Protein AF-A0A3A5VQ62-F1 (afdb_monomer)

pLDDT: mean 89.12, std 12.1, range [42.75, 97.12]

Foldseek 3Di:
DDQDVNDDDDDDCPVVVVCVLCVVLVVVLVVLVVVLVPDDVVCSVVSQADAEDADPNLPPPCSQVVNQVSNCVVPHGHYHRDPDRPCPVVVVVVVCVVPDDPVVCPPPPPPDD

Secondary structure (DSSP, 8-state):
-EEETTEEE----HHHHHHHHHTTHHHHHHHHHHHHHTS-GGGHHHHHH-EEE-SGGGGSTTHHHHHHHHHGGGSS--EEE-S-TTTHHHHHHHHHHHHS-GGGGGG------

Sequence (113 aa):
DFSIEGKAMTLDITDCMQRACESIVDPIVENVKKLIAGSNPEYHDEFRKNMVLAGGGSSIKGLGALIERRLSDMGDVNVHVVDDPVRLGAMGGLRLAMEVPEEMWKNLTLASR

Nearest PDB structures (foldseek):
  5ljw-assembly2_B  TM=9.680E-01  e=7.042E-05  Paramagnetospirillum magneticum AMB-1
  5ljv-assembly1_C  TM=9.126E-01  e=1.801E-04  Paramagnetospirillum magneticum AMB-1
  9b3q-assembly1_E  TM=8.932E-01  e=4.440E-02  Homo sapiens
  8oi6-assembly1_D  TM=8.398E-01  e=5.357E-02  Bos taurus
  8c47-assembly1_A  TM=8.803E-01  e=8.839E-02  Leishmania major

Structure (mmCIF, N/CA/C/O backbone):
data_AF-A0A3A5VQ62-F1
#
_entry.id   AF-A0A3A5VQ62-F1
#
loop_
_atom_site.group_PDB
_atom_site.id
_atom_site.type_symbol
_atom_site.label_atom_id
_atom_site.label_alt_id
_atom_site.label_comp_id
_atom_site.label_asym_id
_atom_site.label_entity_id
_atom_site.label_seq_id
_atom_site.pdbx_PDB_ins_code
_atom_site.Cartn_x
_atom_site.Cartn_y
_atom_site.Cartn_z
_atom_site.occupancy
_atom_site.B_iso_or_equiv
_atom_site.auth_seq_id
_atom_site.auth_comp_id
_atom_site.auth_asym_id
_atom_site.auth_atom_id
_atom_site.pdbx_PDB_model_num
ATOM 1 N N . ASP A 1 1 ? -7.432 5.966 28.257 1.00 47.28 1 ASP A N 1
ATOM 2 C CA . ASP A 1 1 ? -8.464 6.629 29.071 1.00 47.28 1 ASP A CA 1
ATOM 3 C C . ASP A 1 1 ? -8.772 8.002 28.538 1.00 47.28 1 ASP A C 1
ATOM 5 O O . ASP A 1 1 ? -7.883 8.842 28.445 1.00 47.28 1 ASP A O 1
ATOM 9 N N .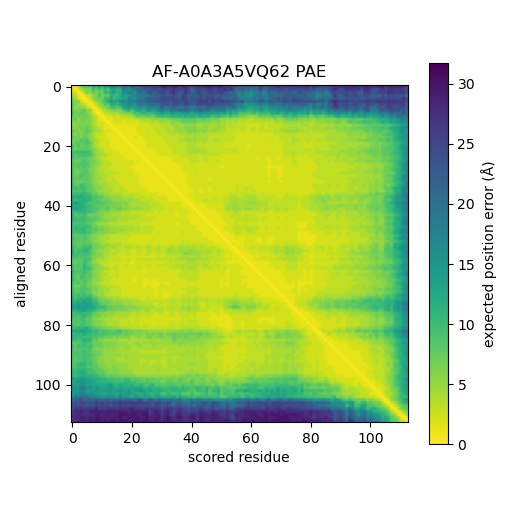 PHE A 1 2 ? -10.025 8.209 28.148 1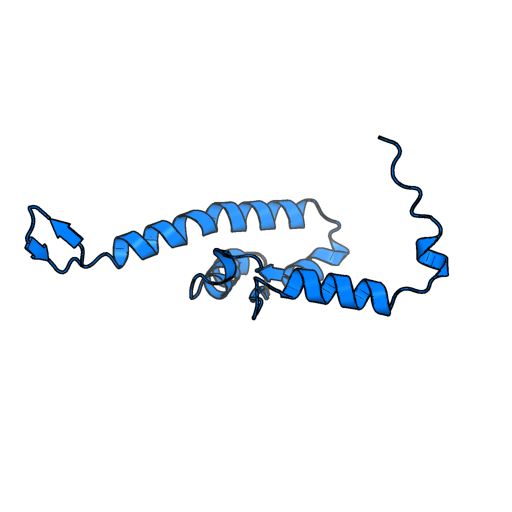.00 63.44 2 PHE A N 1
ATOM 10 C CA . PHE A 1 2 ? -10.526 9.544 27.863 1.00 63.44 2 PHE A CA 1
ATOM 11 C C . PHE A 1 2 ? -11.032 10.125 29.186 1.00 63.44 2 PHE A C 1
ATOM 13 O O . PHE A 1 2 ? -11.820 9.486 29.886 1.00 63.44 2 PHE A O 1
ATOM 20 N N . SER A 1 3 ? -10.538 11.307 29.556 1.00 59.56 3 SER A N 1
ATOM 21 C CA . SER A 1 3 ? -11.058 12.044 30.706 1.00 59.56 3 SER A CA 1
ATOM 22 C C . SER A 1 3 ? -12.163 12.961 30.210 1.00 59.56 3 SER A C 1
ATOM 24 O O . SER A 1 3 ? -11.898 13.942 29.516 1.00 59.56 3 SER A O 1
ATOM 26 N N . ILE A 1 4 ? -13.406 12.608 30.521 1.00 73.94 4 ILE A N 1
ATOM 27 C CA . ILE A 1 4 ? -14.571 13.458 30.278 1.00 73.94 4 ILE A CA 1
ATOM 28 C C . ILE A 1 4 ? -14.988 13.970 31.653 1.00 73.94 4 ILE A C 1
ATOM 30 O O . ILE A 1 4 ? -15.216 13.184 32.570 1.00 73.94 4 ILE A O 1
ATOM 34 N N . GLU A 1 5 ? -14.972 15.293 31.824 1.00 72.38 5 GLU A N 1
ATOM 35 C CA . GLU A 1 5 ? -15.268 15.959 33.105 1.00 72.38 5 GLU A CA 1
ATOM 36 C C . GLU A 1 5 ? -14.395 15.486 34.290 1.00 72.38 5 GLU A C 1
ATOM 38 O O . GLU A 1 5 ? -14.829 15.459 35.440 1.00 72.38 5 GLU A O 1
ATOM 43 N N . GLY A 1 6 ? -13.142 15.097 34.027 1.00 73.31 6 GLY A N 1
ATOM 44 C CA . GLY A 1 6 ? -12.199 14.690 35.075 1.00 73.31 6 GLY A CA 1
ATOM 45 C C . GLY A 1 6 ? -12.394 13.263 35.596 1.00 73.31 6 GLY A C 1
ATOM 46 O O . GLY A 1 6 ? -11.683 12.858 36.516 1.00 73.31 6 GLY A O 1
ATOM 47 N N . LYS A 1 7 ? -13.318 12.484 35.017 1.00 71.75 7 LYS A N 1
ATOM 48 C CA . LYS A 1 7 ? -13.503 11.063 35.332 1.00 71.75 7 LYS A CA 1
ATOM 49 C C . LYS A 1 7 ? -13.002 10.196 34.185 1.00 71.75 7 LYS A C 1
ATOM 51 O O . LYS A 1 7 ? -13.319 10.435 33.020 1.00 71.75 7 LYS A O 1
ATOM 56 N N . ALA A 1 8 ? -12.227 9.170 34.533 1.00 74.19 8 ALA A N 1
ATOM 57 C CA . ALA A 1 8 ? -11.812 8.149 33.585 1.00 74.19 8 ALA A CA 1
ATOM 58 C C . ALA A 1 8 ? -13.049 7.370 33.122 1.00 74.19 8 ALA A C 1
ATOM 60 O O . ALA A 1 8 ? -13.738 6.748 33.932 1.00 74.19 8 ALA A O 1
ATOM 61 N N . MET A 1 9 ? -13.334 7.425 31.823 1.00 75.50 9 MET A N 1
ATOM 62 C CA . MET A 1 9 ? -14.428 6.689 31.202 1.00 75.50 9 MET A CA 1
ATOM 63 C C . MET A 1 9 ? -13.893 5.861 30.036 1.00 75.50 9 MET A C 1
ATOM 65 O O . MET A 1 9 ? -12.998 6.285 29.300 1.00 75.50 9 MET A O 1
ATOM 69 N N . THR A 1 10 ? -14.450 4.662 29.875 1.00 80.06 10 THR A N 1
ATOM 70 C CA . THR A 1 10 ? -14.183 3.804 28.718 1.00 80.06 10 THR A CA 1
ATOM 71 C C . THR A 1 10 ? -15.233 4.103 27.658 1.00 80.06 10 THR A C 1
ATOM 73 O O . THR A 1 10 ? -16.425 3.977 27.928 1.00 80.06 10 THR A O 1
ATOM 76 N N . LEU A 1 11 ? -14.793 4.526 26.475 1.00 84.88 11 LEU A N 1
ATOM 77 C CA . LEU A 1 11 ? -15.652 4.781 25.322 1.00 84.88 11 LEU A CA 1
ATOM 78 C C . LEU A 1 11 ? -15.260 3.818 24.204 1.00 84.88 11 LEU A C 1
ATOM 80 O O . LEU A 1 11 ? -14.076 3.709 23.880 1.00 84.88 11 LEU A O 1
ATOM 84 N N . ASP A 1 12 ? -16.245 3.151 23.610 1.00 89.75 12 ASP A N 1
ATOM 85 C CA . ASP A 1 12 ? -16.027 2.383 22.388 1.00 89.75 12 ASP A CA 1
ATOM 86 C C . ASP A 1 12 ? -15.984 3.334 21.186 1.00 89.75 12 ASP A C 1
ATOM 88 O O . ASP A 1 12 ? -16.930 4.080 20.926 1.00 89.75 12 ASP A O 1
ATOM 92 N N . ILE A 1 13 ? -14.857 3.329 20.476 1.00 92.88 13 ILE A N 1
ATOM 93 C CA . ILE A 1 13 ? -14.616 4.156 19.289 1.00 92.88 13 ILE A CA 1
ATOM 94 C C . ILE A 1 13 ? -14.401 3.312 18.029 1.00 92.88 13 ILE A C 1
ATOM 96 O O . ILE A 1 13 ? -13.936 3.845 17.020 1.00 92.88 13 ILE A O 1
ATOM 100 N N . THR A 1 14 ? -14.718 2.016 18.071 1.00 93.81 14 THR A N 1
ATOM 101 C CA . THR A 1 14 ? -14.454 1.068 16.977 1.00 93.81 14 THR A CA 1
ATOM 102 C C . THR A 1 14 ? -15.034 1.565 15.651 1.00 93.81 14 THR A C 1
ATOM 104 O O . THR A 1 14 ? -14.290 1.729 14.684 1.00 93.81 14 THR A O 1
ATOM 107 N N . ASP A 1 15 ? -16.315 1.944 15.625 1.00 95.50 15 ASP A N 1
ATOM 108 C CA . ASP A 1 15 ? -16.988 2.430 14.410 1.00 95.50 15 ASP A CA 1
ATOM 109 C C . ASP A 1 15 ? -16.433 3.768 13.904 1.00 95.50 15 ASP A C 1
ATOM 111 O O . ASP A 1 15 ? -16.446 4.064 12.707 1.00 95.50 15 ASP A O 1
ATOM 115 N N . CYS A 1 16 ? -15.971 4.628 14.813 1.00 95.06 16 CYS A N 1
ATOM 116 C CA . CYS A 1 16 ? -15.361 5.906 14.451 1.00 95.06 16 CYS A CA 1
ATOM 117 C C . CYS A 1 16 ? -13.990 5.687 13.806 1.00 95.06 16 CYS A C 1
ATOM 119 O O . CYS A 1 16 ? -13.706 6.278 12.765 1.00 95.06 16 CYS A O 1
ATOM 121 N N . MET A 1 17 ? -13.174 4.806 14.391 1.00 94.94 17 MET A N 1
ATOM 122 C CA . MET A 1 17 ? -11.861 4.442 13.862 1.00 94.94 17 MET A CA 1
ATOM 123 C C . MET A 1 17 ? -11.981 3.741 12.510 1.00 94.94 17 MET A C 1
ATOM 125 O O . MET A 1 17 ? -11.278 4.118 11.574 1.00 94.94 17 MET A O 1
ATOM 129 N N . GLN A 1 18 ? -12.906 2.785 12.377 1.00 95.00 18 GLN A N 1
ATOM 130 C CA . GLN A 1 18 ? -13.137 2.082 11.117 1.00 95.00 18 GLN A CA 1
ATOM 131 C C . GLN A 1 18 ? -13.528 3.058 10.004 1.00 95.00 18 GLN A C 1
ATOM 133 O O . GLN A 1 18 ? -12.857 3.101 8.976 1.00 95.00 18 GLN A O 1
ATOM 138 N N . ARG A 1 19 ? -14.540 3.908 10.225 1.00 95.94 19 ARG A N 1
ATOM 139 C CA . ARG A 1 19 ? -14.979 4.888 9.215 1.00 95.94 19 ARG A CA 1
ATOM 140 C C . ARG A 1 19 ? -13.875 5.866 8.825 1.00 95.94 19 ARG A C 1
ATOM 142 O O . ARG A 1 19 ? -13.726 6.184 7.648 1.00 95.94 19 ARG A O 1
ATOM 149 N N . ALA A 1 20 ? -13.091 6.337 9.795 1.00 95.50 20 ALA A N 1
ATOM 150 C CA . ALA A 1 20 ? -11.969 7.229 9.520 1.00 95.50 20 ALA A CA 1
ATOM 151 C C . ALA A 1 20 ? -10.913 6.543 8.635 1.00 95.50 20 ALA A C 1
ATOM 153 O O . ALA A 1 20 ? -10.496 7.113 7.627 1.00 95.50 20 ALA A O 1
ATOM 154 N N . CYS A 1 21 ? -10.531 5.304 8.959 1.00 95.75 21 CYS A N 1
ATOM 155 C CA . CYS A 1 21 ? -9.571 4.527 8.175 1.00 95.75 21 CYS A CA 1
ATOM 156 C C . CYS A 1 21 ? -10.108 4.095 6.801 1.00 95.75 21 CYS A C 1
ATOM 158 O O . CYS A 1 21 ? -9.328 3.976 5.863 1.00 95.75 21 CYS A O 1
ATOM 160 N N . GLU A 1 22 ? -11.414 3.878 6.647 1.00 95.38 22 GLU A N 1
ATOM 161 C CA . GLU A 1 22 ? -12.025 3.529 5.357 1.00 95.38 22 GLU A CA 1
ATOM 162 C C . GLU A 1 22 ? -12.161 4.740 4.426 1.00 95.38 22 GLU A C 1
ATOM 164 O O . GLU A 1 22 ? -12.099 4.586 3.207 1.00 95.38 22 GLU A O 1
ATOM 169 N N . SER A 1 23 ? -12.275 5.956 4.973 1.00 95.81 23 SER A N 1
ATOM 170 C CA . SER A 1 23 ? -12.487 7.178 4.181 1.00 95.81 23 SER A CA 1
ATOM 171 C C . SER A 1 23 ? -11.381 7.476 3.157 1.00 95.81 23 SER A C 1
ATOM 173 O O . SER A 1 23 ? -11.634 8.133 2.149 1.00 95.81 23 SER A O 1
ATOM 175 N N . ILE A 1 24 ? -10.163 6.970 3.380 1.00 95.19 24 ILE A N 1
ATOM 176 C CA . ILE A 1 24 ? -9.033 7.142 2.455 1.00 95.19 24 ILE A CA 1
ATOM 177 C C . ILE A 1 24 ? -9.046 6.138 1.296 1.00 95.19 24 ILE A C 1
ATOM 179 O O . ILE A 1 24 ? -8.327 6.332 0.321 1.00 95.19 24 ILE A O 1
ATOM 183 N N . VAL A 1 25 ? -9.832 5.062 1.374 1.00 95.81 25 VAL A N 1
ATOM 184 C CA . VAL A 1 25 ? -9.767 3.952 0.410 1.00 95.81 25 VAL A CA 1
ATOM 185 C C . VAL A 1 25 ? -10.339 4.357 -0.942 1.00 95.81 25 VAL A C 1
ATOM 187 O O . VAL A 1 25 ? -9.708 4.117 -1.968 1.00 95.81 25 VAL A O 1
ATOM 190 N N . ASP A 1 26 ? -11.500 5.010 -0.948 1.00 95.69 26 ASP A N 1
ATOM 191 C CA . ASP A 1 26 ? -12.169 5.465 -2.170 1.00 95.69 26 ASP A CA 1
ATOM 192 C C . ASP A 1 26 ? -11.260 6.334 -3.056 1.00 95.69 26 ASP A C 1
ATOM 194 O O . ASP A 1 26 ? -11.060 5.982 -4.222 1.00 95.69 26 ASP A O 1
ATOM 198 N N . PRO A 1 27 ? -10.633 7.417 -2.550 1.00 97.06 27 PRO A N 1
ATOM 199 C CA . PRO A 1 27 ? -9.750 8.225 -3.384 1.00 97.06 27 PRO A CA 1
ATOM 200 C C . PRO A 1 27 ? -8.499 7.464 -3.842 1.00 97.06 27 PRO A C 1
ATOM 202 O O . PRO A 1 27 ? -8.004 7.741 -4.934 1.00 97.06 27 PRO A O 1
ATOM 205 N N . ILE A 1 28 ? -7.978 6.506 -3.066 1.00 96.38 28 ILE A N 1
ATOM 206 C CA . ILE A 1 28 ? -6.838 5.675 -3.492 1.00 96.38 28 ILE A CA 1
ATOM 207 C C . ILE A 1 28 ? -7.240 4.808 -4.688 1.00 96.38 28 ILE A C 1
ATOM 209 O O . ILE A 1 28 ? -6.573 4.845 -5.720 1.00 96.38 28 ILE A O 1
ATOM 213 N N . VAL A 1 29 ? -8.354 4.082 -4.574 1.00 96.31 29 VAL A N 1
ATOM 214 C CA . VAL A 1 29 ? -8.872 3.178 -5.614 1.00 96.31 29 VAL A CA 1
ATOM 215 C C . VAL A 1 29 ? -9.150 3.937 -6.912 1.00 96.31 29 VAL A C 1
ATOM 217 O O . VAL A 1 29 ? -8.711 3.511 -7.981 1.00 96.31 29 VAL A O 1
ATOM 220 N N . GLU A 1 30 ? -9.804 5.096 -6.826 1.00 97.12 30 GLU A N 1
ATOM 221 C CA . GLU A 1 30 ? -10.106 5.920 -8.000 1.00 97.12 30 GLU A CA 1
ATOM 222 C C . GLU A 1 30 ? -8.844 6.449 -8.693 1.00 97.12 30 GLU A C 1
ATOM 224 O O . GLU A 1 30 ? -8.765 6.476 -9.923 1.00 97.12 30 GLU A O 1
ATOM 229 N N . ASN A 1 31 ? -7.827 6.853 -7.929 1.00 97.06 31 ASN A N 1
ATOM 230 C CA . ASN A 1 31 ? -6.570 7.316 -8.515 1.00 97.06 31 ASN A CA 1
ATOM 231 C C . ASN A 1 31 ? -5.767 6.170 -9.136 1.00 97.06 31 ASN A C 1
ATOM 233 O O . ASN A 1 31 ? -5.219 6.342 -10.223 1.00 97.06 31 ASN A O 1
ATOM 237 N N . VAL A 1 32 ? -5.748 4.990 -8.512 1.00 96.25 32 VAL A N 1
ATOM 238 C CA . VAL A 1 32 ? -5.113 3.792 -9.081 1.00 96.25 32 VAL A CA 1
ATOM 239 C C . VAL A 1 32 ? -5.758 3.416 -10.416 1.00 96.25 32 VAL A C 1
ATOM 241 O O . VAL A 1 32 ? -5.047 3.225 -11.403 1.00 96.25 32 VAL A O 1
ATOM 244 N N . LYS A 1 33 ? -7.097 3.399 -10.486 1.00 95.81 33 LYS A N 1
ATOM 245 C CA . LYS A 1 33 ? -7.843 3.153 -11.733 1.00 95.81 33 LYS A CA 1
ATOM 246 C C . LYS A 1 33 ? -7.440 4.127 -12.837 1.00 95.81 33 LYS A C 1
ATOM 248 O O . LYS A 1 33 ? -7.163 3.703 -13.957 1.00 95.81 33 LYS A O 1
ATOM 253 N N . LYS A 1 34 ? -7.351 5.422 -12.516 1.00 97.00 34 LYS A N 1
ATOM 254 C CA . LYS A 1 34 ? -6.934 6.466 -13.467 1.00 97.00 34 LYS A CA 1
ATOM 255 C C . LYS A 1 34 ? -5.494 6.289 -13.944 1.00 97.00 34 LYS A C 1
ATOM 257 O O . LYS A 1 34 ? -5.242 6.439 -15.136 1.00 97.00 34 LYS A O 1
ATOM 262 N N . LEU A 1 35 ? -4.566 5.967 -13.043 1.00 96.44 35 LEU A N 1
ATOM 263 C CA . LEU A 1 35 ? -3.156 5.757 -13.386 1.00 96.44 35 LEU A CA 1
ATOM 264 C C . LEU A 1 35 ? -2.980 4.563 -14.324 1.00 96.44 35 LEU A C 1
ATOM 266 O O . LEU A 1 35 ? -2.286 4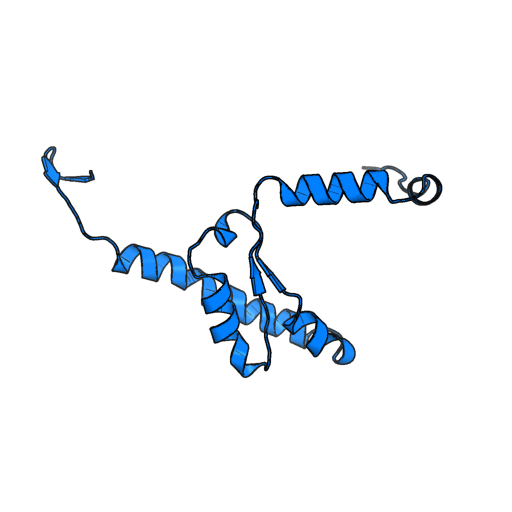.680 -15.331 1.00 96.44 35 LEU A O 1
ATOM 270 N N . ILE A 1 36 ? -3.657 3.448 -14.038 1.00 94.81 36 ILE A N 1
ATOM 271 C CA . ILE A 1 36 ? -3.620 2.272 -14.910 1.00 94.81 36 ILE A CA 1
ATOM 272 C C . ILE A 1 36 ? -4.261 2.609 -16.256 1.00 94.81 36 ILE A C 1
ATOM 274 O O . ILE A 1 36 ? -3.623 2.415 -17.285 1.00 94.81 36 ILE A O 1
ATOM 278 N N . ALA A 1 37 ? -5.456 3.204 -16.277 1.00 94.50 37 ALA A N 1
ATOM 279 C CA . ALA A 1 37 ? -6.142 3.553 -17.522 1.00 94.50 37 ALA A CA 1
ATOM 280 C C . ALA A 1 37 ? -5.351 4.531 -18.414 1.00 94.50 37 ALA A C 1
ATOM 282 O O . ALA A 1 37 ? -5.455 4.458 -19.635 1.00 94.50 37 ALA A O 1
ATOM 283 N N . GLY A 1 38 ? -4.560 5.432 -17.819 1.00 96.12 38 GLY A N 1
ATOM 284 C CA . GLY A 1 38 ? -3.691 6.364 -18.545 1.00 96.12 38 GLY A CA 1
ATOM 285 C C . GLY A 1 38 ? -2.353 5.772 -19.002 1.00 96.12 38 GLY A C 1
ATOM 286 O O . GLY A 1 38 ? -1.618 6.428 -19.738 1.00 96.12 38 GLY A O 1
ATOM 287 N N . SER A 1 39 ? -2.020 4.558 -18.564 1.00 94.88 39 SER A N 1
ATOM 288 C CA . SER A 1 39 ? -0.783 3.862 -18.921 1.00 94.88 39 SER A CA 1
ATOM 289 C C . SER A 1 39 ? -0.951 2.982 -20.166 1.00 94.88 39 SER A C 1
ATOM 291 O O . SER A 1 39 ? -2.067 2.739 -20.628 1.00 94.88 39 SER A O 1
ATOM 293 N N . ASN A 1 40 ? 0.160 2.481 -20.712 1.00 95.62 40 ASN A N 1
ATOM 294 C CA . ASN A 1 40 ? 0.133 1.609 -21.885 1.00 95.62 40 ASN A CA 1
ATOM 295 C C . ASN A 1 40 ? -0.592 0.274 -21.565 1.00 95.62 40 ASN A C 1
ATOM 297 O O . ASN A 1 40 ? -0.182 -0.410 -20.621 1.00 95.62 40 ASN A O 1
ATOM 301 N N . PRO A 1 41 ? -1.636 -0.105 -22.341 1.00 95.00 41 PRO A N 1
ATOM 302 C CA . PRO A 1 41 ? -2.440 -1.312 -22.125 1.00 95.00 41 PRO A CA 1
ATOM 303 C C . PRO A 1 41 ? -1.657 -2.612 -21.955 1.00 95.00 41 PRO A 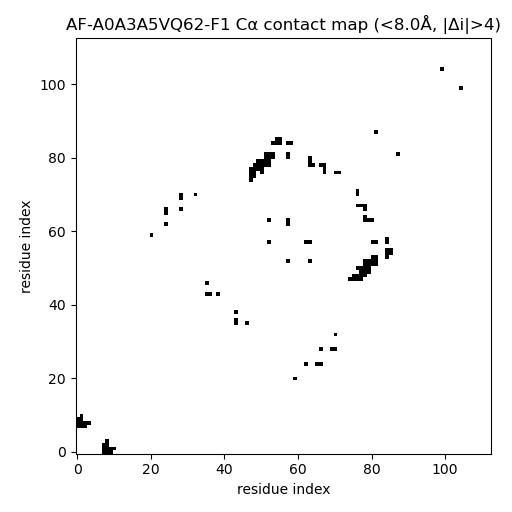C 1
ATOM 305 O O . PRO A 1 41 ? -2.106 -3.491 -21.225 1.00 95.00 41 PRO A O 1
ATOM 308 N N . GLU A 1 42 ? -0.486 -2.738 -22.584 1.00 96.38 42 GLU A N 1
ATOM 309 C CA . GLU A 1 42 ? 0.324 -3.960 -22.492 1.00 96.38 42 GLU A CA 1
ATOM 310 C C . GLU A 1 42 ? 0.828 -4.256 -21.066 1.00 96.38 42 GLU A C 1
ATOM 312 O O . GLU A 1 42 ? 1.040 -5.416 -20.725 1.00 96.38 42 GLU A O 1
ATOM 317 N N . TYR A 1 43 ? 0.944 -3.233 -20.207 1.00 95.44 43 TYR A N 1
ATOM 318 C CA . TYR A 1 43 ? 1.415 -3.371 -18.821 1.00 95.44 43 TYR A CA 1
ATOM 319 C C . TYR A 1 43 ? 0.287 -3.370 -17.781 1.00 95.44 43 TYR A C 1
ATOM 321 O O . TYR A 1 43 ? 0.558 -3.469 -16.585 1.00 95.44 43 TYR A O 1
ATOM 329 N N . HIS A 1 44 ? -0.987 -3.262 -18.181 1.00 95.00 44 HIS A N 1
ATOM 330 C CA . HIS A 1 44 ? -2.105 -3.170 -17.225 1.00 95.00 44 HIS A CA 1
ATOM 331 C C . HIS A 1 44 ? -2.192 -4.394 -16.305 1.00 95.00 44 HIS A C 1
ATOM 333 O O . HIS A 1 44 ? -2.515 -4.264 -15.125 1.00 95.00 44 HIS A O 1
ATOM 339 N N . ASP A 1 45 ? -1.898 -5.584 -16.824 1.00 94.50 45 ASP A N 1
ATOM 340 C CA . ASP A 1 45 ? -1.823 -6.823 -16.040 1.00 94.50 45 ASP A CA 1
ATOM 341 C C . ASP A 1 45 ? -0.692 -6.773 -15.015 1.00 94.50 45 ASP A C 1
ATOM 343 O O . ASP A 1 45 ? -0.870 -7.164 -13.861 1.00 94.50 45 ASP A O 1
ATOM 347 N N . GLU A 1 46 ? 0.469 -6.274 -15.431 1.00 95.19 46 GLU A N 1
ATOM 348 C CA . GLU A 1 46 ? 1.654 -6.203 -14.587 1.00 95.19 46 GLU A CA 1
ATOM 349 C C . GLU A 1 46 ? 1.478 -5.166 -13.473 1.00 95.19 46 GLU A C 1
ATOM 351 O O . GLU A 1 46 ? 1.786 -5.454 -12.317 1.00 95.19 46 GLU A O 1
ATOM 356 N N . PHE A 1 47 ? 0.875 -4.011 -13.766 1.00 95.31 47 PHE A N 1
ATOM 357 C CA . PHE A 1 47 ? 0.555 -3.007 -12.750 1.00 95.31 47 PHE A CA 1
ATOM 358 C C . PHE A 1 47 ? -0.448 -3.509 -11.710 1.00 95.31 47 PHE A C 1
ATOM 360 O O . PHE A 1 47 ? -0.296 -3.207 -10.527 1.00 95.31 47 PHE A O 1
ATOM 367 N N . ARG A 1 48 ? -1.449 -4.303 -12.115 1.00 94.62 48 ARG A N 1
ATOM 368 C CA . ARG A 1 48 ? -2.431 -4.891 -11.187 1.00 94.62 48 ARG A CA 1
ATOM 369 C C . ARG A 1 48 ? -1.813 -5.912 -10.233 1.00 94.62 48 ARG A C 1
ATOM 371 O O . ARG A 1 48 ? -2.224 -5.990 -9.079 1.00 94.62 48 ARG A O 1
ATOM 378 N N . LYS A 1 49 ? -0.816 -6.670 -10.692 1.00 95.19 49 LYS A N 1
ATOM 379 C CA . LYS A 1 49 ? -0.182 -7.749 -9.914 1.00 95.19 49 LYS A CA 1
ATOM 380 C C . LYS A 1 49 ? 0.983 -7.292 -9.031 1.00 95.19 49 LYS A C 1
ATOM 382 O O . LYS A 1 49 ? 1.406 -8.048 -8.157 1.00 95.19 49 LYS A O 1
ATOM 387 N N . ASN A 1 50 ? 1.499 -6.084 -9.258 1.00 95.50 50 ASN A N 1
ATOM 388 C CA . ASN A 1 50 ? 2.700 -5.561 -8.603 1.00 95.50 50 ASN A CA 1
ATOM 389 C C . ASN A 1 50 ? 2.432 -4.241 -7.862 1.00 95.50 50 ASN A C 1
ATOM 391 O O . ASN A 1 50 ? 3.211 -3.291 -7.957 1.00 95.50 50 ASN A O 1
ATOM 395 N N . MET A 1 51 ? 1.326 -4.156 -7.120 1.00 95.62 51 MET A N 1
ATOM 396 C CA . MET A 1 51 ? 1.048 -2.985 -6.288 1.00 95.62 51 MET A CA 1
ATOM 397 C C . MET A 1 51 ? 1.791 -3.083 -4.957 1.00 95.62 51 MET A C 1
ATOM 399 O O . MET A 1 51 ? 1.760 -4.118 -4.298 1.00 95.62 51 MET A O 1
ATOM 403 N N . VAL A 1 52 ? 2.420 -1.987 -4.529 1.00 96.31 52 VAL A N 1
ATOM 404 C CA . VAL A 1 52 ? 3.131 -1.909 -3.245 1.00 96.31 52 VAL A CA 1
ATOM 405 C C . VAL A 1 52 ? 2.504 -0.821 -2.382 1.00 96.31 52 VAL A C 1
ATOM 407 O O . VAL A 1 52 ? 2.466 0.347 -2.772 1.00 96.31 52 VAL A O 1
ATOM 410 N N . LEU A 1 53 ? 2.031 -1.193 -1.193 1.00 96.00 53 LEU A N 1
ATOM 411 C CA . LEU A 1 53 ? 1.505 -0.265 -0.198 1.00 96.00 53 LEU A CA 1
ATOM 412 C C . LEU A 1 53 ? 2.595 0.053 0.829 1.00 96.00 53 LEU A C 1
ATOM 414 O O . LEU A 1 53 ? 2.964 -0.796 1.641 1.00 96.00 53 LEU A O 1
ATOM 418 N N . ALA A 1 54 ? 3.085 1.290 0.797 1.00 95.19 54 ALA A N 1
ATOM 419 C CA . ALA A 1 54 ? 4.185 1.774 1.627 1.00 95.19 54 ALA A CA 1
ATOM 420 C C . ALA A 1 54 ? 3.807 3.014 2.461 1.00 95.19 54 ALA A C 1
ATOM 422 O O . ALA A 1 54 ? 2.693 3.534 2.378 1.00 95.19 54 ALA A O 1
ATOM 423 N N . GLY A 1 55 ? 4.761 3.501 3.263 1.00 93.12 55 GLY A N 1
ATOM 424 C CA . GLY A 1 55 ? 4.591 4.657 4.147 1.00 93.12 55 GLY A CA 1
ATOM 425 C C . GLY A 1 55 ? 3.790 4.339 5.413 1.00 93.12 55 GLY A C 1
ATOM 426 O O . GLY A 1 55 ? 3.307 3.232 5.597 1.00 93.12 55 GLY A O 1
ATOM 427 N N . GLY A 1 56 ? 3.624 5.313 6.311 1.00 91.81 56 GLY A N 1
ATOM 428 C CA . GLY A 1 56 ? 2.978 5.065 7.612 1.00 91.81 56 GLY A CA 1
ATOM 429 C C . GLY A 1 56 ? 1.531 4.553 7.526 1.00 91.81 56 GLY A C 1
ATOM 430 O O . GLY A 1 56 ? 1.086 3.823 8.407 1.00 91.81 56 GLY A O 1
ATOM 431 N N . GLY A 1 57 ? 0.810 4.890 6.450 1.00 92.19 57 GLY A N 1
ATOM 432 C CA . GLY A 1 57 ? -0.551 4.405 6.206 1.00 92.19 57 GLY A CA 1
ATOM 433 C C . GLY A 1 57 ? -0.632 2.908 5.896 1.00 92.19 57 GLY A C 1
ATOM 434 O O . GLY A 1 57 ? -1.676 2.306 6.139 1.00 92.19 57 GLY A O 1
ATOM 435 N N . SER A 1 58 ? 0.457 2.280 5.433 1.00 94.06 58 SER A N 1
ATOM 436 C CA . SER A 1 58 ? 0.490 0.835 5.163 1.00 94.06 58 SER A CA 1
ATOM 437 C C . SER A 1 58 ? 0.286 -0.007 6.426 1.00 94.06 58 SER A C 1
ATOM 439 O O . SER A 1 58 ? -0.168 -1.143 6.339 1.00 94.06 58 SER A O 1
ATOM 441 N N . SER A 1 59 ? 0.542 0.570 7.605 1.00 92.94 59 SER A N 1
ATOM 442 C CA . SER A 1 59 ? 0.332 -0.062 8.912 1.00 92.94 59 SER A CA 1
ATOM 443 C C . SER A 1 59 ? -1.140 -0.141 9.343 1.00 92.94 59 SER A C 1
ATOM 445 O O . SER A 1 59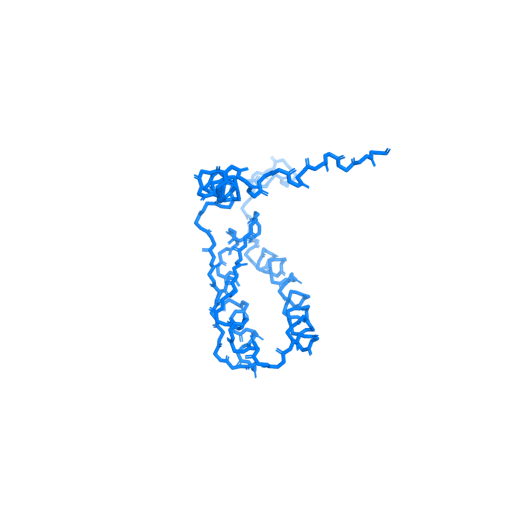 ? -1.438 -0.723 10.389 1.00 92.94 59 SER A O 1
ATOM 447 N N . ILE A 1 60 ? -2.080 0.437 8.582 1.00 95.25 60 ILE A N 1
ATOM 448 C CA . ILE A 1 60 ? -3.515 0.286 8.856 1.00 95.25 60 ILE A C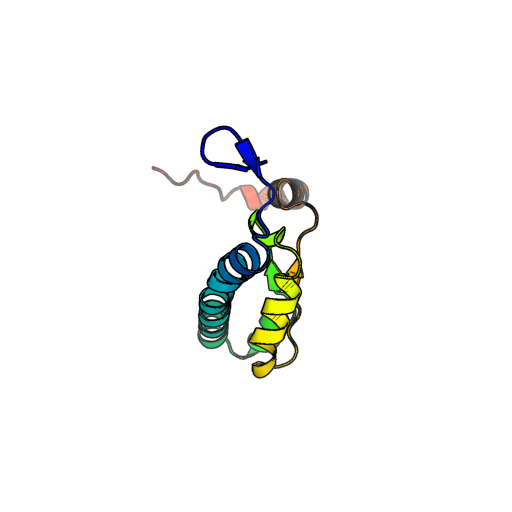A 1
ATOM 449 C C . ILE A 1 60 ? -3.911 -1.171 8.595 1.00 95.25 60 ILE A C 1
ATOM 451 O O . ILE A 1 60 ? -3.838 -1.681 7.474 1.00 95.25 60 ILE A O 1
ATOM 455 N N . LYS A 1 61 ? -4.361 -1.852 9.650 1.00 94.44 61 LYS A N 1
ATOM 456 C CA . LYS A 1 61 ? -4.704 -3.274 9.596 1.00 94.44 61 LYS A CA 1
ATOM 457 C C . LYS A 1 61 ? -5.823 -3.532 8.581 1.00 94.44 61 LYS A C 1
ATOM 459 O O . LYS A 1 61 ? -6.901 -2.959 8.683 1.00 94.44 61 LYS A O 1
ATOM 464 N N . GLY A 1 62 ? -5.568 -4.436 7.636 1.00 95.00 62 GLY A N 1
ATOM 465 C CA . GLY A 1 62 ? -6.540 -4.840 6.616 1.00 95.00 62 GLY A CA 1
ATOM 466 C C . GLY A 1 62 ? -6.663 -3.886 5.424 1.00 95.00 62 GLY A C 1
ATOM 467 O O . GLY A 1 62 ? -7.431 -4.183 4.513 1.00 95.00 62 GLY A O 1
ATOM 468 N N . LEU A 1 63 ? -5.897 -2.787 5.383 1.00 95.62 63 LEU A N 1
ATOM 469 C CA . LEU A 1 63 ? -5.982 -1.809 4.297 1.00 95.62 63 LEU A CA 1
ATOM 470 C C . LEU A 1 63 ? -5.613 -2.411 2.932 1.00 95.62 63 LEU A C 1
ATOM 472 O O . LEU A 1 63 ? -6.349 -2.205 1.974 1.00 95.62 63 LEU A O 1
ATOM 476 N N . GLY A 1 64 ? -4.527 -3.189 2.848 1.00 95.81 64 GLY A N 1
ATOM 477 C CA . GLY A 1 64 ? -4.113 -3.849 1.601 1.00 95.81 64 GLY A CA 1
ATOM 478 C C . GLY A 1 64 ? -5.208 -4.753 1.026 1.00 95.81 64 GLY A C 1
ATOM 479 O O . GLY A 1 64 ? -5.644 -4.546 -0.102 1.00 95.81 64 GLY A O 1
ATOM 480 N N . ALA A 1 65 ? -5.746 -5.658 1.849 1.00 96.00 65 ALA A N 1
ATOM 481 C CA . ALA A 1 65 ? -6.832 -6.558 1.454 1.00 96.00 65 ALA A CA 1
ATOM 482 C C . ALA A 1 65 ? -8.121 -5.809 1.064 1.00 96.00 65 ALA A C 1
ATOM 484 O O . ALA A 1 65 ? -8.852 -6.221 0.162 1.00 96.00 65 ALA A O 1
ATOM 485 N N . LEU A 1 66 ? -8.418 -4.689 1.735 1.00 96.25 66 LEU A N 1
ATOM 486 C CA . LEU A 1 66 ? -9.553 -3.847 1.371 1.00 96.25 66 LEU A CA 1
ATOM 487 C C . LEU A 1 66 ? -9.332 -3.177 0.007 1.00 96.25 66 LEU A C 1
ATOM 489 O O . LEU A 1 66 ? -10.254 -3.164 -0.803 1.00 96.25 66 LEU A O 1
ATOM 493 N N . ILE A 1 67 ? -8.127 -2.674 -0.276 1.00 96.44 67 ILE A N 1
ATOM 494 C CA . ILE A 1 67 ? -7.775 -2.098 -1.582 1.00 96.44 67 ILE A CA 1
ATOM 495 C C . ILE A 1 67 ? -7.884 -3.156 -2.691 1.00 96.44 67 ILE A C 1
ATOM 497 O O . ILE A 1 67 ? -8.549 -2.895 -3.692 1.00 96.44 67 ILE A O 1
ATOM 501 N N . GLU A 1 68 ? -7.328 -4.358 -2.497 1.00 96.25 68 GLU A N 1
ATOM 502 C CA . GLU A 1 68 ? -7.456 -5.483 -3.444 1.00 96.25 68 GLU A CA 1
ATOM 503 C C . GLU A 1 68 ? -8.921 -5.791 -3.749 1.00 96.25 68 GLU A C 1
ATOM 505 O O . GLU A 1 68 ? -9.340 -5.818 -4.907 1.00 96.25 68 GLU A O 1
ATOM 510 N N . ARG A 1 69 ? -9.744 -5.933 -2.703 1.00 96.00 69 ARG A N 1
ATOM 511 C CA . ARG A 1 69 ? -11.178 -6.191 -2.856 1.00 96.00 69 ARG A CA 1
ATOM 512 C C . ARG A 1 69 ? -11.869 -5.092 -3.661 1.00 96.00 69 ARG A C 1
ATOM 514 O O . ARG A 1 69 ? -12.740 -5.392 -4.476 1.00 96.00 69 ARG A O 1
ATOM 521 N N . ARG A 1 70 ? -11.515 -3.827 -3.436 1.00 96.00 70 ARG A N 1
ATOM 522 C CA . ARG A 1 70 ? -12.122 -2.672 -4.118 1.00 96.00 70 ARG A CA 1
ATOM 523 C C . ARG A 1 70 ? -11.656 -2.498 -5.564 1.00 96.00 70 ARG A C 1
ATOM 525 O O . ARG A 1 70 ? -12.362 -1.843 -6.325 1.00 96.00 70 ARG A O 1
ATOM 532 N N . LEU A 1 71 ? -10.516 -3.081 -5.926 1.00 95.81 71 LEU A N 1
ATOM 533 C CA . LEU A 1 71 ? -9.974 -3.107 -7.287 1.00 95.81 71 LEU A CA 1
ATOM 534 C C . LEU A 1 71 ? -10.277 -4.418 -8.033 1.00 95.81 71 LEU A C 1
ATOM 536 O O . LEU A 1 71 ? -9.915 -4.546 -9.199 1.00 95.81 71 LEU A O 1
ATOM 540 N N . SER A 1 72 ? -10.951 -5.379 -7.395 1.00 92.81 72 SER A N 1
ATOM 541 C CA . SER A 1 72 ? -11.264 -6.690 -7.987 1.00 92.81 72 SER A CA 1
ATOM 542 C C . SER A 1 72 ? -12.118 -6.624 -9.259 1.00 92.81 72 SER A C 1
ATOM 544 O O . SER A 1 72 ? -12.089 -7.547 -10.071 1.00 92.81 72 SER A O 1
ATOM 546 N N . ASP A 1 73 ? -12.841 -5.522 -9.483 1.00 92.31 73 ASP A N 1
ATOM 547 C CA . ASP A 1 73 ? -13.573 -5.265 -10.727 1.00 92.31 73 ASP A CA 1
ATOM 548 C C . ASP A 1 73 ? -12.642 -5.075 -11.929 1.00 92.31 73 ASP A C 1
ATOM 550 O O . ASP A 1 73 ? -13.036 -5.323 -13.068 1.00 92.31 73 ASP A O 1
ATOM 554 N N . MET A 1 74 ? -11.394 -4.677 -11.680 1.00 89.06 74 MET A N 1
ATOM 555 C CA . MET A 1 74 ? -10.376 -4.586 -12.713 1.00 89.06 74 MET A CA 1
ATOM 556 C C . MET A 1 74 ? -9.815 -5.952 -13.085 1.00 89.06 74 MET A C 1
ATOM 558 O O . MET A 1 74 ? -9.209 -6.031 -14.141 1.00 89.06 74 MET A O 1
ATOM 562 N N . GLY A 1 75 ? -9.973 -7.000 -12.269 1.00 90.69 75 GLY A N 1
ATOM 563 C CA . GLY A 1 75 ? -9.414 -8.342 -12.465 1.00 90.69 75 GLY A CA 1
ATOM 564 C C . GLY A 1 75 ? -8.592 -8.817 -11.263 1.00 90.69 75 GLY A C 1
ATOM 565 O O . GLY A 1 75 ? -8.856 -8.419 -10.133 1.00 90.69 75 GLY A O 1
ATOM 566 N N . ASP A 1 76 ? -7.601 -9.677 -11.510 1.00 93.31 76 ASP A N 1
ATOM 567 C CA . ASP A 1 76 ? -6.702 -10.183 -10.466 1.00 93.31 76 ASP A CA 1
ATOM 568 C C . ASP A 1 76 ? -5.717 -9.087 -10.027 1.00 93.31 76 ASP A C 1
ATOM 570 O O . ASP A 1 76 ? -4.922 -8.598 -10.836 1.00 93.31 76 ASP A O 1
ATOM 574 N N . VAL A 1 77 ? -5.816 -8.671 -8.764 1.00 96.00 77 VAL A N 1
ATOM 575 C CA . VAL A 1 77 ? -5.048 -7.568 -8.171 1.00 96.00 77 VAL A CA 1
ATOM 576 C C . VAL A 1 77 ? -4.335 -8.083 -6.933 1.00 96.00 77 VAL A C 1
ATOM 578 O O . VAL A 1 77 ? -4.953 -8.719 -6.084 1.00 96.00 77 VAL A O 1
ATOM 581 N N . ASN A 1 78 ? -3.048 -7.765 -6.824 1.00 96.50 78 ASN A N 1
ATOM 582 C CA . ASN A 1 78 ? -2.199 -8.177 -5.713 1.00 96.50 78 ASN A CA 1
ATOM 583 C C . ASN A 1 78 ? -1.479 -6.953 -5.134 1.00 96.50 78 ASN A C 1
ATOM 585 O O . ASN A 1 78 ? -0.705 -6.283 -5.827 1.00 96.50 78 ASN A O 1
ATOM 589 N N . VAL A 1 79 ? -1.758 -6.664 -3.864 1.00 96.75 79 VAL A N 1
ATOM 590 C CA . VAL A 1 79 ? -1.224 -5.541 -3.094 1.00 96.75 79 VAL A CA 1
ATOM 591 C C . VAL A 1 79 ? -0.290 -6.075 -2.019 1.00 96.75 79 VAL A C 1
ATOM 593 O O . VAL A 1 79 ? -0.696 -6.616 -0.992 1.00 96.75 79 VAL A O 1
ATOM 596 N N . HIS A 1 80 ? 0.998 -5.827 -2.214 1.00 9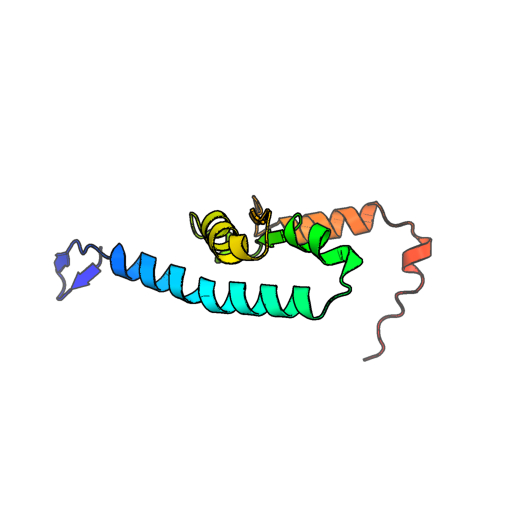6.38 80 HIS A N 1
ATOM 597 C CA . HIS A 1 80 ? 2.022 -6.141 -1.238 1.00 96.38 80 HIS A CA 1
ATOM 598 C C . HIS A 1 80 ? 2.174 -5.000 -0.224 1.00 96.38 80 HIS A C 1
ATOM 600 O O . HIS A 1 80 ? 2.618 -3.899 -0.558 1.00 96.38 80 HIS A O 1
ATOM 606 N N . VAL A 1 81 ? 1.804 -5.259 1.029 1.00 95.88 81 VAL A N 1
ATOM 607 C CA . VAL A 1 81 ? 2.032 -4.333 2.145 1.00 95.88 81 VAL A CA 1
ATOM 608 C C . VAL A 1 81 ? 3.451 -4.523 2.661 1.00 95.88 81 VAL A C 1
ATOM 610 O O . VAL A 1 81 ? 3.847 -5.640 2.977 1.00 95.88 81 VAL A O 1
ATOM 613 N N . VAL A 1 82 ? 4.209 -3.434 2.746 1.00 94.62 82 VAL A N 1
ATOM 614 C CA . VAL A 1 82 ? 5.610 -3.489 3.174 1.00 94.62 82 VAL A CA 1
ATOM 615 C C . VAL A 1 82 ? 5.759 -3.798 4.671 1.00 94.62 82 VAL A C 1
ATOM 617 O O . VAL A 1 82 ? 5.011 -3.263 5.490 1.00 94.62 82 VAL A O 1
ATOM 620 N N . ASP A 1 83 ? 6.769 -4.597 5.030 1.00 88.62 83 ASP A N 1
ATOM 621 C CA . ASP A 1 83 ? 7.002 -5.034 6.418 1.00 88.62 83 ASP A CA 1
ATOM 622 C C . ASP A 1 83 ? 7.551 -3.922 7.335 1.00 88.62 83 ASP A C 1
ATOM 624 O O . ASP A 1 83 ? 7.115 -3.772 8.476 1.00 88.62 83 ASP A O 1
ATOM 628 N N . ASP A 1 84 ? 8.514 -3.129 6.847 1.00 91.06 84 ASP A N 1
ATOM 629 C CA . ASP A 1 84 ? 9.141 -2.021 7.585 1.00 91.06 84 ASP A CA 1
ATOM 630 C C . ASP A 1 84 ? 9.031 -0.710 6.781 1.00 91.06 84 ASP A C 1
ATOM 632 O O . ASP A 1 84 ? 9.969 -0.320 6.069 1.00 91.06 84 ASP A O 1
ATOM 636 N N . PRO A 1 85 ? 7.892 0.006 6.875 1.00 89.69 85 PRO A N 1
ATOM 637 C CA . PRO A 1 85 ? 7.684 1.249 6.134 1.00 89.69 85 PRO A CA 1
ATOM 638 C C . PRO A 1 85 ? 8.637 2.381 6.549 1.00 89.69 85 PRO A C 1
ATOM 640 O O . PRO A 1 85 ? 8.714 3.386 5.844 1.00 89.69 85 PRO A O 1
ATOM 643 N N . VAL A 1 86 ? 9.367 2.246 7.664 1.00 92.75 86 VAL A N 1
ATOM 644 C CA . VAL A 1 86 ? 10.320 3.258 8.141 1.00 92.75 86 VAL A CA 1
ATOM 645 C C . VAL A 1 86 ? 11.667 3.113 7.435 1.00 92.75 86 VAL A C 1
ATOM 647 O O . VAL A 1 86 ? 12.288 4.119 7.092 1.00 92.75 86 VAL A O 1
ATOM 650 N N . ARG A 1 87 ? 12.136 1.879 7.209 1.00 92.62 87 ARG A N 1
ATOM 651 C CA . ARG A 1 87 ? 13.500 1.625 6.704 1.00 92.62 87 ARG A CA 1
ATOM 652 C C . ARG A 1 87 ? 13.570 1.163 5.258 1.00 92.62 87 ARG A C 1
ATOM 654 O O . ARG A 1 87 ? 14.609 1.368 4.630 1.00 92.62 87 ARG A O 1
ATOM 661 N N . LEU A 1 88 ? 12.509 0.570 4.708 1.00 92.56 88 LEU A N 1
ATOM 662 C CA . LEU A 1 88 ? 12.587 -0.098 3.403 1.00 92.56 88 LEU A CA 1
ATOM 663 C C . LEU A 1 88 ? 13.006 0.828 2.258 1.00 92.56 88 LEU A C 1
ATOM 665 O O . LEU A 1 88 ? 13.785 0.413 1.403 1.00 92.56 88 LEU A O 1
ATOM 669 N N . GLY A 1 89 ? 12.591 2.097 2.280 1.00 92.12 89 GLY A N 1
ATOM 670 C CA . GLY A 1 89 ? 13.051 3.082 1.295 1.00 92.12 89 GLY A CA 1
ATOM 671 C C . GLY A 1 89 ? 14.567 3.312 1.349 1.00 92.12 89 GLY A C 1
ATOM 672 O O . GLY A 1 89 ? 15.241 3.281 0.320 1.00 92.12 89 GLY A O 1
ATOM 673 N N . ALA A 1 90 ? 15.124 3.474 2.553 1.00 95.06 90 ALA A N 1
ATOM 674 C CA . ALA A 1 90 ? 16.562 3.660 2.745 1.00 95.06 90 ALA A CA 1
ATOM 675 C C . ALA A 1 90 ? 17.359 2.393 2.392 1.00 95.06 90 ALA A C 1
ATOM 677 O O . ALA A 1 90 ? 18.422 2.488 1.783 1.00 95.06 90 ALA A O 1
ATOM 678 N N . MET A 1 91 ? 16.833 1.209 2.719 1.00 95.12 91 MET A N 1
ATOM 679 C CA . MET A 1 91 ? 17.450 -0.068 2.348 1.00 95.12 91 MET A CA 1
ATOM 680 C C . MET A 1 91 ? 17.477 -0.276 0.832 1.00 95.12 91 MET A C 1
ATOM 682 O O . MET A 1 91 ? 18.500 -0.698 0.297 1.00 95.12 91 MET A O 1
ATOM 686 N N . GLY A 1 92 ? 16.388 0.060 0.133 1.00 93.56 92 GLY A N 1
ATOM 687 C CA . GLY A 1 92 ? 16.341 0.027 -1.329 1.00 93.56 92 GLY A CA 1
ATOM 688 C C . GLY A 1 92 ? 17.355 0.986 -1.955 1.00 93.56 92 GLY A C 1
ATOM 689 O O . GLY A 1 92 ? 18.099 0.597 -2.854 1.00 93.56 92 GLY A O 1
ATOM 690 N N . GLY A 1 93 ? 17.456 2.207 -1.422 1.00 94.31 93 GLY A N 1
ATOM 691 C CA . GLY A 1 93 ? 18.461 3.183 -1.850 1.00 94.31 93 GLY A CA 1
ATOM 692 C C . GLY A 1 93 ? 19.899 2.704 -1.627 1.00 94.31 93 GLY A C 1
ATOM 693 O O . GLY A 1 93 ? 20.729 2.822 -2.525 1.00 94.31 93 GLY A O 1
ATOM 694 N N . LEU A 1 94 ? 20.190 2.108 -0.467 1.00 95.31 94 LEU A N 1
ATOM 695 C CA . LEU A 1 94 ? 21.502 1.524 -0.178 1.00 95.31 94 LEU A CA 1
ATOM 696 C C . LEU A 1 94 ? 21.833 0.378 -1.139 1.00 95.31 94 LEU A C 1
ATOM 698 O O . LEU A 1 94 ? 22.942 0.323 -1.663 1.00 95.31 94 LEU A O 1
ATOM 702 N N . ARG A 1 95 ? 20.871 -0.513 -1.407 1.00 95.00 95 ARG A N 1
ATOM 703 C CA . ARG A 1 95 ? 21.052 -1.607 -2.365 1.00 95.00 95 ARG A CA 1
ATOM 704 C C . ARG A 1 95 ? 21.395 -1.073 -3.752 1.00 95.00 95 ARG A C 1
ATOM 706 O O . ARG A 1 95 ? 22.360 -1.534 -4.351 1.00 95.00 95 ARG A O 1
ATOM 713 N N . LEU A 1 96 ? 20.663 -0.063 -4.222 1.00 93.19 96 LEU A N 1
ATOM 714 C CA . LEU A 1 96 ? 20.941 0.580 -5.503 1.00 93.19 96 LEU A CA 1
ATOM 715 C C . LEU A 1 96 ? 22.357 1.178 -5.536 1.00 93.19 96 LEU A C 1
ATOM 717 O O . LEU A 1 96 ? 23.084 0.974 -6.502 1.00 93.19 96 LEU A O 1
ATOM 721 N N . ALA A 1 97 ? 22.774 1.858 -4.464 1.00 90.69 97 ALA A N 1
ATOM 722 C CA . ALA A 1 97 ? 24.118 2.425 -4.348 1.00 90.69 97 ALA A CA 1
ATOM 723 C C . ALA A 1 97 ? 25.233 1.365 -4.407 1.00 90.69 97 ALA A C 1
ATOM 725 O O . ALA A 1 97 ? 26.327 1.653 -4.882 1.00 90.69 97 ALA A O 1
ATOM 726 N N . MET A 1 98 ? 24.962 0.147 -3.933 1.00 92.12 98 MET A N 1
ATOM 727 C CA . MET A 1 98 ? 25.918 -0.963 -3.945 1.00 92.12 98 MET A CA 1
ATOM 728 C C . MET A 1 98 ? 25.934 -1.741 -5.268 1.00 92.12 98 MET A C 1
ATOM 730 O O . MET A 1 98 ? 26.976 -2.278 -5.635 1.00 92.12 98 MET A O 1
ATOM 734 N N . GLU A 1 99 ? 24.797 -1.848 -5.959 1.00 93.19 99 GLU A N 1
ATOM 735 C CA . GLU A 1 99 ? 24.650 -2.690 -7.157 1.00 93.19 99 GLU A CA 1
ATOM 736 C C . GLU A 1 99 ? 24.908 -1.941 -8.471 1.00 93.19 99 GLU A C 1
ATOM 738 O O . GLU A 1 99 ? 25.307 -2.556 -9.461 1.00 93.19 99 GLU A O 1
ATOM 743 N N . VAL A 1 100 ? 24.688 -0.625 -8.512 1.00 89.12 100 VAL A N 1
ATOM 744 C CA . VAL A 1 100 ? 24.875 0.157 -9.739 1.00 89.12 100 VAL A CA 1
ATOM 745 C C . VAL A 1 100 ? 26.370 0.412 -9.986 1.00 89.12 100 VAL A C 1
ATOM 747 O O . VAL A 1 100 ? 27.034 0.996 -9.124 1.00 89.12 100 VAL A O 1
ATOM 750 N N . PRO A 1 101 ? 26.907 0.057 -11.171 1.00 88.75 101 PRO A N 1
ATOM 751 C CA . PRO A 1 101 ? 28.312 0.281 -11.509 1.00 88.75 101 PRO A CA 1
ATOM 752 C C . PRO A 1 101 ? 28.714 1.756 -11.452 1.00 88.75 101 PRO A C 1
ATOM 754 O O . PRO A 1 101 ? 27.945 2.624 -11.867 1.00 88.75 101 PRO A O 1
ATOM 757 N N . GLU A 1 102 ? 29.959 2.030 -11.042 1.00 83.56 102 GLU A N 1
ATOM 758 C CA . GLU A 1 102 ? 30.516 3.389 -10.905 1.00 83.56 102 GLU A CA 1
ATOM 759 C C . GLU A 1 102 ? 30.301 4.255 -12.162 1.00 83.56 102 GLU A C 1
ATOM 761 O O . GLU A 1 102 ? 30.018 5.449 -12.086 1.00 83.56 102 GLU A O 1
ATOM 766 N N . GLU A 1 103 ? 30.362 3.642 -13.344 1.00 84.06 103 GLU A N 1
ATOM 767 C CA . GLU A 1 103 ? 30.213 4.336 -14.623 1.00 84.06 103 GLU A CA 1
ATOM 768 C C . GLU A 1 103 ? 28.830 4.950 -14.845 1.00 84.06 103 GLU A C 1
ATOM 770 O O . GLU A 1 103 ? 28.728 5.995 -15.485 1.00 84.06 103 GLU A O 1
ATOM 775 N N . MET A 1 104 ? 27.777 4.354 -14.280 1.00 80.94 104 MET A N 1
ATOM 776 C CA . MET A 1 104 ? 26.413 4.877 -14.393 1.00 80.94 104 MET A CA 1
ATOM 777 C C . MET A 1 104 ? 26.179 6.103 -13.499 1.00 80.94 104 MET A C 1
ATOM 779 O O . MET A 1 104 ? 25.245 6.867 -13.737 1.00 80.94 104 MET A O 1
ATOM 783 N N . TRP A 1 105 ? 27.054 6.344 -12.517 1.00 79.75 105 TRP A N 1
ATOM 784 C CA . TRP A 1 105 ? 27.003 7.525 -11.651 1.00 79.75 105 TRP A CA 1
ATOM 785 C C . TRP A 1 105 ? 27.655 8.762 -12.293 1.00 79.75 105 TRP A C 1
ATOM 787 O O . TRP A 1 105 ? 27.419 9.883 -11.843 1.00 79.75 105 TRP A O 1
ATOM 797 N N . LYS A 1 106 ? 28.427 8.594 -13.381 1.00 69.75 106 LYS A N 1
ATOM 798 C CA . LYS A 1 106 ? 29.193 9.675 -14.038 1.00 69.75 106 LYS A CA 1
ATOM 799 C C . LYS A 1 106 ? 28.320 10.786 -14.647 1.00 69.75 106 LYS A C 1
ATOM 801 O O . LYS A 1 106 ? 28.818 11.883 -14.872 1.00 69.75 106 LYS A O 1
ATOM 806 N N . ASN A 1 107 ? 27.025 10.531 -14.856 1.00 65.81 107 ASN A N 1
ATOM 807 C CA . ASN A 1 107 ? 26.065 11.504 -15.394 1.00 65.81 107 ASN A CA 1
ATOM 808 C C . ASN A 1 107 ? 25.233 12.222 -14.318 1.00 65.81 107 ASN A C 1
ATOM 810 O O . ASN A 1 107 ? 24.338 12.996 -14.654 1.00 65.81 107 ASN A O 1
ATOM 814 N N . LEU A 1 108 ? 25.525 12.020 -13.029 1.00 62.97 108 LEU A N 1
ATOM 815 C CA . LEU A 1 108 ? 24.971 12.853 -11.961 1.00 62.97 108 LEU A CA 1
ATOM 816 C C . LEU A 1 108 ? 25.748 14.166 -11.878 1.00 62.97 108 LEU A C 1
ATOM 818 O O . LEU A 1 108 ? 26.389 14.485 -10.878 1.00 62.97 108 LEU A O 1
ATOM 822 N N . THR A 1 109 ? 25.695 14.961 -12.943 1.00 57.81 109 THR A N 1
ATOM 823 C CA . THR A 1 109 ? 25.956 16.388 -12.790 1.00 57.81 109 THR A CA 1
ATOM 824 C C . THR A 1 109 ? 24.914 16.899 -11.809 1.00 57.81 109 THR A C 1
ATOM 826 O O . THR A 1 109 ? 23.721 16.841 -12.112 1.00 57.81 109 THR A O 1
ATOM 829 N N . LEU A 1 110 ? 25.358 17.327 -10.621 1.00 58.75 110 LEU A N 1
ATOM 830 C CA . LEU A 1 110 ? 24.552 18.087 -9.668 1.00 58.75 110 LEU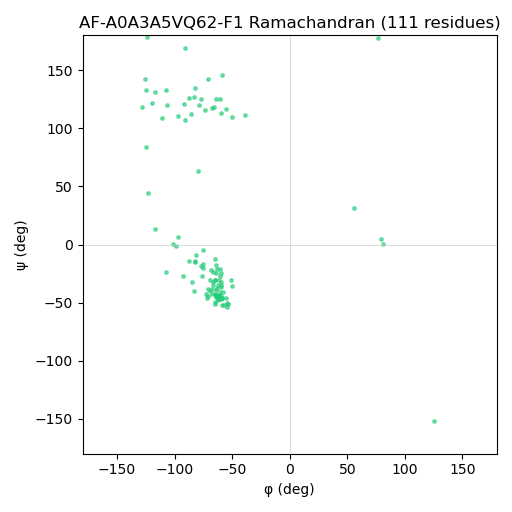 A CA 1
ATOM 831 C C . LEU A 1 110 ? 23.699 19.054 -10.482 1.00 58.75 110 LEU A C 1
ATOM 833 O O . LEU A 1 110 ? 24.262 19.928 -11.141 1.00 58.75 110 LEU A O 1
ATOM 837 N N . ALA A 1 111 ? 22.381 18.832 -10.503 1.00 53.22 111 ALA A N 1
ATOM 838 C CA . ALA A 1 111 ? 21.455 19.725 -11.173 1.00 53.22 111 ALA A CA 1
ATOM 839 C C . ALA A 1 111 ? 21.786 21.132 -10.675 1.00 53.22 111 ALA A C 1
ATOM 841 O O . ALA A 1 111 ? 21.653 21.417 -9.481 1.00 53.22 111 ALA A O 1
ATOM 842 N N . SER A 1 112 ? 22.353 21.949 -11.563 1.00 49.66 112 SER A N 1
ATOM 843 C CA . SER A 1 112 ? 22.722 23.322 -11.264 1.00 49.66 112 SER A CA 1
ATOM 844 C C . SER A 1 112 ? 21.462 24.006 -10.754 1.00 49.66 112 SER A C 1
ATOM 846 O O . SER A 1 112 ? 20.463 24.050 -11.475 1.00 49.66 112 SER A O 1
ATOM 848 N N . ARG A 1 113 ? 21.501 24.433 -9.491 1.00 42.75 113 ARG A N 1
ATOM 849 C CA . ARG A 1 113 ? 20.471 25.285 -8.900 1.00 42.75 113 ARG A CA 1
ATOM 850 C C . ARG A 1 113 ? 20.327 26.579 -9.686 1.00 42.75 113 ARG A C 1
ATOM 852 O O . ARG A 1 113 ? 21.371 27.080 -10.161 1.00 42.75 113 ARG A O 1
#

So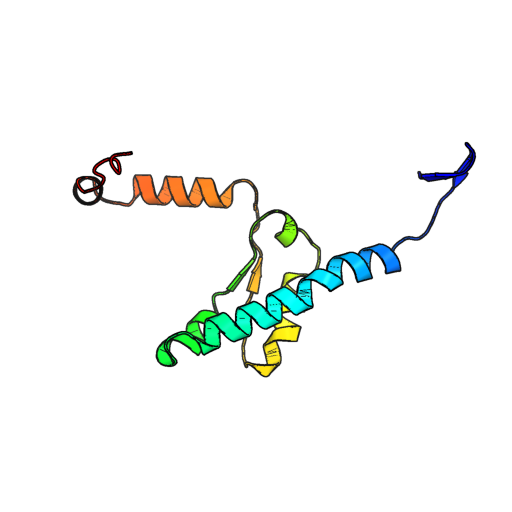lvent-accessible surface area (backbone atoms only — not comparable to full-atom values): 6966 Å² total; per-residue (Å²): 124,52,67,62,95,84,40,80,43,91,76,92,51,64,72,59,54,50,52,60,66,52,64,58,48,61,64,49,53,55,49,52,52,50,55,51,71,74,43,66,75,91,45,46,66,56,56,33,54,64,34,74,38,60,44,82,71,46,74,44,86,64,48,48,63,50,51,29,63,73,44,41,89,80,43,81,48,37,53,47,60,58,92,50,52,86,49,50,67,58,52,51,52,51,49,48,68,72,69,55,58,74,76,76,56,73,76,69,66,75,77,80,125

Radius of gyration: 20.6 Å; Cα contacts (8 Å, |Δi|>4): 72; chains: 1; bounding box: 48×36×58 Å

Mean predicted aligned error: 7.14 Å